Protein AF-A0A414D7P9-F1 (afdb_monomer_lite)

Radius of gyration: 16.29 Å; chains: 1; bounding box: 48×30×50 Å

Secondary structure (DSSP, 8-state):
-------SEEEEEEEETTEEEEEEEEBHHHHHHHHHTSS---EEEESS--HHHHHHHHHHTHHHH-TT--EEEEEEEEEETTEEEEEEEEEEESSS-----SS--TT----HHHHHHHSSSS-EEEEEEEEE--PPPSSHHHHHHHHHHHHHHHHHHHTPEE-

Structure (mmCIF, N/CA/C/O backbone):
data_AF-A0A414D7P9-F1
#
_entry.id   AF-A0A414D7P9-F1
#
loop_
_atom_site.group_PDB
_atom_site.id
_atom_site.type_symbol
_atom_site.label_atom_id
_atom_site.label_alt_id
_atom_site.label_comp_id
_atom_site.label_asym_id
_atom_site.label_entity_id
_atom_site.label_seq_id
_atom_site.pdbx_PDB_ins_code
_atom_site.Cartn_x
_atom_site.Cartn_y
_atom_site.Cartn_z
_atom_site.occupancy
_atom_site.B_iso_or_equiv
_atom_site.auth_seq_id
_atom_site.auth_comp_id
_atom_site.auth_asym_id
_atom_site.auth_atom_id
_atom_site.pdbx_PDB_model_num
ATOM 1 N N . MET A 1 1 ? 11.567 -11.544 29.385 1.00 32.56 1 MET A N 1
ATOM 2 C CA . MET A 1 1 ? 10.950 -10.250 29.015 1.00 32.56 1 MET A CA 1
ATOM 3 C C . MET A 1 1 ? 9.991 -10.492 27.859 1.00 32.56 1 MET A C 1
ATOM 5 O O . MET A 1 1 ? 10.438 -10.604 26.725 1.00 32.56 1 MET A O 1
ATOM 9 N N . ASN A 1 2 ? 8.696 -10.632 28.147 1.00 34.84 2 ASN A N 1
ATOM 10 C CA . ASN A 1 2 ? 7.665 -10.717 27.114 1.00 34.84 2 ASN A CA 1
ATOM 11 C C . ASN A 1 2 ? 7.438 -9.310 26.560 1.00 34.84 2 ASN A C 1
ATOM 13 O O . ASN A 1 2 ? 6.773 -8.493 27.191 1.00 34.84 2 ASN A O 1
ATOM 17 N N . LYS A 1 3 ? 8.022 -9.006 25.398 1.00 39.12 3 LYS A N 1
ATOM 18 C CA . LYS A 1 3 ? 7.497 -7.915 24.576 1.00 39.12 3 LYS A CA 1
ATOM 19 C C . LYS A 1 3 ? 6.102 -8.358 24.151 1.00 39.12 3 LYS A C 1
ATOM 21 O O . LYS A 1 3 ? 5.977 -9.427 23.563 1.00 39.12 3 LYS A O 1
ATOM 26 N N . ASN A 1 4 ? 5.077 -7.578 24.486 1.00 39.84 4 ASN A N 1
ATOM 27 C CA . ASN A 1 4 ? 3.749 -7.728 23.903 1.00 39.84 4 ASN A CA 1
ATOM 28 C C . ASN A 1 4 ? 3.898 -7.638 22.380 1.00 39.84 4 ASN A C 1
ATOM 30 O O . ASN A 1 4 ? 3.971 -6.545 21.824 1.00 39.84 4 ASN A O 1
ATOM 34 N N . VAL A 1 5 ? 4.008 -8.786 21.715 1.00 48.91 5 VAL A N 1
ATOM 35 C CA . VAL A 1 5 ? 3.879 -8.884 20.265 1.00 48.91 5 VAL A CA 1
ATOM 36 C C . VAL A 1 5 ? 2.396 -8.664 20.014 1.00 48.91 5 VAL A C 1
ATOM 38 O O . VAL A 1 5 ? 1.591 -9.574 20.188 1.00 48.91 5 VAL A O 1
ATOM 41 N N . GLY A 1 6 ? 1.998 -7.417 19.759 1.00 58.12 6 GLY A N 1
ATOM 42 C CA . GLY A 1 6 ? 0.606 -7.132 19.428 1.00 58.12 6 GLY A CA 1
ATOM 43 C C . GLY A 1 6 ? 0.184 -7.996 18.235 1.00 58.12 6 GLY A C 1
ATOM 44 O O . GLY A 1 6 ? 0.988 -8.207 17.337 1.00 58.12 6 GLY A O 1
ATOM 45 N N . ALA A 1 7 ? -1.077 -8.428 18.183 1.00 72.31 7 ALA A N 1
ATOM 46 C CA . ALA A 1 7 ? -1.583 -9.374 17.180 1.00 72.31 7 ALA A CA 1
ATOM 47 C C . ALA A 1 7 ? -1.153 -9.065 15.726 1.00 72.31 7 ALA A C 1
ATOM 49 O O . ALA A 1 7 ? -1.259 -7.930 15.269 1.00 72.31 7 ALA A O 1
ATOM 50 N N . ASP A 1 8 ? -0.700 -10.060 14.963 1.00 89.44 8 ASP A N 1
ATOM 51 C CA . ASP A 1 8 ? -0.230 -9.861 13.577 1.00 89.44 8 ASP A CA 1
ATOM 52 C C . ASP A 1 8 ? -1.302 -9.289 12.634 1.00 89.44 8 ASP A C 1
ATOM 54 O O . ASP A 1 8 ? -0.976 -8.720 11.591 1.00 89.44 8 ASP A O 1
ATOM 58 N N . LYS A 1 9 ? -2.571 -9.410 13.019 1.00 93.62 9 LYS A N 1
ATOM 59 C CA . LYS A 1 9 ? -3.748 -8.903 12.322 1.00 93.62 9 LYS A CA 1
ATOM 60 C C . LYS A 1 9 ? -4.843 -8.547 13.319 1.00 93.62 9 LYS A C 1
ATOM 62 O O . LYS A 1 9 ? -4.849 -9.080 14.429 1.00 93.62 9 LYS A O 1
ATOM 67 N N . ASP A 1 10 ? -5.757 -7.681 12.909 1.00 94.94 10 ASP A N 1
ATOM 68 C CA . ASP A 1 10 ? -6.916 -7.280 13.706 1.00 94.94 10 ASP A CA 1
ATOM 69 C C . ASP A 1 10 ? -8.131 -7.016 12.801 1.00 94.94 10 ASP A C 1
ATOM 71 O O . ASP A 1 10 ? -7.986 -6.907 11.578 1.00 94.94 10 ASP A O 1
ATOM 75 N N . LYS A 1 11 ? -9.331 -6.966 13.388 1.00 94.38 11 LYS A N 1
ATOM 76 C CA . LYS A 1 11 ? -10.592 -6.752 12.671 1.00 94.38 11 LYS A CA 1
ATOM 77 C C . LYS A 1 11 ? -11.108 -5.336 12.878 1.00 94.38 11 LYS A C 1
ATOM 79 O O . LYS A 1 11 ? -11.238 -4.866 14.002 1.00 94.38 11 LYS A O 1
ATOM 84 N N . PHE A 1 12 ? -11.492 -4.704 11.779 1.00 92.38 12 PHE A N 1
ATOM 85 C CA . PHE A 1 12 ? -11.997 -3.342 11.745 1.00 92.38 12 PHE A CA 1
ATOM 86 C C . PHE A 1 12 ? -13.272 -3.288 10.917 1.00 92.38 12 PHE A C 1
ATOM 88 O O . PHE A 1 12 ? -13.337 -3.848 9.825 1.00 92.38 12 PHE A O 1
ATOM 95 N N . THR A 1 13 ? -14.292 -2.609 11.425 1.00 91.75 13 THR A N 1
ATOM 96 C CA . THR A 1 13 ? -15.560 -2.462 10.709 1.00 91.75 13 THR A CA 1
ATOM 97 C C . THR A 1 13 ? -15.532 -1.194 9.871 1.00 91.75 13 THR A C 1
ATOM 99 O O . THR A 1 13 ? -15.305 -0.103 10.397 1.00 91.75 13 THR A O 1
ATOM 102 N N . ILE A 1 14 ? -15.801 -1.323 8.573 1.00 89.00 14 ILE A N 1
ATOM 103 C CA . ILE A 1 14 ? -16.118 -0.173 7.724 1.00 89.00 14 ILE A CA 1
ATOM 104 C C . ILE A 1 14 ? -17.637 -0.032 7.690 1.00 89.00 14 ILE A C 1
ATOM 106 O O . ILE A 1 14 ? -18.336 -0.975 7.321 1.00 89.00 14 ILE A O 1
ATOM 110 N N . SER A 1 15 ? -18.125 1.154 8.052 1.00 87.44 15 SER A N 1
ATOM 111 C CA . SER A 1 15 ? -19.526 1.543 7.893 1.00 87.44 15 SER A CA 1
ATOM 112 C C . SER A 1 15 ? -19.668 2.454 6.675 1.00 87.44 15 SER A C 1
ATOM 114 O O . SER A 1 15 ? -18.977 3.471 6.572 1.00 87.44 15 SER A O 1
ATOM 116 N N . CYS A 1 16 ? -20.529 2.082 5.729 1.00 84.94 16 CYS A N 1
ATOM 117 C CA . CYS A 1 16 ? -20.791 2.843 4.510 1.00 84.94 16 CYS A CA 1
ATOM 118 C C . CYS A 1 16 ? -22.267 2.705 4.116 1.00 84.94 16 CYS A C 1
ATOM 120 O O . CYS A 1 16 ? -22.753 1.594 3.923 1.00 84.94 16 CYS A O 1
ATOM 122 N N . TYR A 1 17 ? -22.990 3.828 4.015 1.00 85.19 17 TYR A N 1
ATOM 123 C CA . TYR A 1 17 ? -24.424 3.873 3.674 1.00 85.19 17 TYR A CA 1
ATOM 124 C C . TYR A 1 17 ? -25.306 2.894 4.483 1.00 85.19 17 TYR A C 1
ATOM 126 O O . TYR A 1 17 ? -26.208 2.263 3.941 1.00 85.19 17 TYR A O 1
ATOM 134 N N . GLY A 1 18 ? -25.044 2.761 5.790 1.00 86.06 18 GLY A N 1
ATOM 135 C CA . GLY A 1 18 ? -25.803 1.879 6.690 1.00 86.06 18 GLY A CA 1
ATOM 136 C C . GLY A 1 18 ? -25.424 0.395 6.613 1.00 86.06 18 GLY A C 1
ATOM 137 O O . GLY A 1 18 ? -26.013 -0.414 7.323 1.00 86.06 18 GLY A O 1
ATOM 138 N N . ILE A 1 19 ? -24.441 0.035 5.784 1.00 89.38 19 ILE A N 1
ATOM 139 C CA . ILE A 1 19 ? -23.864 -1.309 5.724 1.00 89.38 19 ILE A CA 1
ATOM 140 C C . ILE A 1 19 ? -22.580 -1.328 6.547 1.00 89.38 19 ILE A C 1
ATOM 142 O O . ILE A 1 19 ? -21.704 -0.483 6.359 1.00 89.38 19 ILE A O 1
ATOM 146 N N . GLU A 1 20 ? -22.454 -2.326 7.417 1.00 92.06 20 GLU A N 1
ATOM 147 C CA . GLU A 1 20 ? -21.280 -2.547 8.257 1.00 92.06 20 GLU A CA 1
ATOM 148 C C . GLU A 1 20 ? -20.646 -3.895 7.930 1.00 92.06 20 GLU A C 1
ATOM 150 O O . GLU A 1 20 ? -21.284 -4.940 8.058 1.00 92.06 20 GLU A O 1
ATOM 155 N N . LEU A 1 21 ? -19.383 -3.874 7.498 1.00 92.44 21 LEU A N 1
ATOM 156 C CA . LEU A 1 21 ? -18.647 -5.086 7.143 1.00 92.44 21 LEU A CA 1
ATOM 157 C C . LEU A 1 21 ? -17.310 -5.154 7.890 1.00 92.44 21 LEU A C 1
ATOM 159 O O . LEU A 1 21 ? -16.581 -4.156 7.916 1.00 92.44 21 LEU A O 1
ATOM 163 N N . PRO A 1 22 ? -16.963 -6.315 8.477 1.00 93.75 22 PRO A N 1
ATOM 164 C CA . PRO A 1 22 ? -15.675 -6.513 9.121 1.00 93.75 22 PRO A CA 1
ATOM 165 C C . PRO A 1 22 ? -14.585 -6.809 8.083 1.00 93.75 22 PRO A C 1
ATOM 167 O O . PRO A 1 22 ? -14.711 -7.728 7.275 1.00 93.75 22 PRO A O 1
ATOM 170 N N . PHE A 1 23 ? -13.476 -6.082 8.165 1.00 93.06 23 PHE A N 1
ATOM 171 C CA . PHE A 1 23 ? -12.253 -6.309 7.402 1.00 93.06 23 PHE A CA 1
ATOM 172 C C . PHE A 1 23 ? -11.136 -6.743 8.343 1.00 93.06 23 PHE A C 1
ATOM 174 O O . PHE A 1 23 ? -10.962 -6.177 9.419 1.00 93.06 23 PHE A O 1
ATOM 181 N N . GLU A 1 24 ? -10.375 -7.759 7.947 1.00 95.38 24 GLU A N 1
ATOM 182 C CA . GLU A 1 24 ? -9.173 -8.175 8.665 1.00 95.38 24 GLU A CA 1
ATOM 183 C C . GLU A 1 24 ? -7.951 -7.516 8.018 1.00 95.38 24 GLU A C 1
ATOM 185 O O . GLU A 1 24 ? -7.708 -7.723 6.828 1.00 95.38 24 GLU A O 1
ATOM 190 N N . TRP A 1 25 ? -7.188 -6.735 8.783 1.00 96.44 25 TRP A N 1
ATOM 191 C CA . TRP A 1 25 ? -5.983 -6.061 8.298 1.00 96.44 25 TRP A CA 1
ATOM 192 C C . TRP A 1 25 ? -4.753 -6.456 9.096 1.00 96.44 25 TRP A C 1
ATOM 194 O O . TRP A 1 25 ? -4.792 -6.629 10.315 1.00 96.44 25 TRP A O 1
ATOM 204 N N . TYR A 1 26 ? -3.636 -6.582 8.387 1.00 97.94 26 TYR A N 1
ATOM 205 C CA . TYR A 1 26 ? -2.370 -7.028 8.949 1.00 97.94 26 TYR A CA 1
ATOM 206 C C . TYR A 1 26 ? -1.534 -5.862 9.464 1.00 97.94 26 TYR A C 1
ATOM 208 O O . TYR A 1 26 ? -1.527 -4.766 8.895 1.00 97.94 26 TYR A O 1
ATOM 216 N N . SER A 1 27 ? -0.789 -6.113 10.536 1.00 97.56 27 SER A N 1
ATOM 217 C CA . SER A 1 27 ? 0.148 -5.147 11.094 1.00 97.56 27 SER A CA 1
ATOM 218 C C . SER A 1 27 ? 1.287 -4.860 10.112 1.00 97.56 27 SER A C 1
ATOM 220 O O . SER A 1 27 ? 1.698 -5.714 9.321 1.00 97.56 27 SER A O 1
ATOM 222 N N . MET A 1 28 ? 1.852 -3.654 10.187 1.00 97.56 28 MET A N 1
ATOM 223 C CA . MET A 1 28 ? 3.032 -3.291 9.397 1.00 97.56 28 MET A CA 1
ATOM 224 C C . MET A 1 28 ? 4.212 -4.235 9.657 1.00 97.56 28 MET A C 1
ATOM 226 O O . MET A 1 28 ? 4.947 -4.562 8.728 1.00 97.56 28 MET A O 1
ATOM 230 N N . GLU A 1 29 ? 4.392 -4.682 10.901 1.00 95.88 29 GLU A N 1
ATOM 231 C CA . GLU A 1 29 ? 5.460 -5.613 11.280 1.00 95.88 29 GLU A CA 1
ATOM 232 C C . GLU A 1 29 ? 5.307 -6.956 10.564 1.00 95.88 29 GLU A C 1
ATOM 234 O O . GLU A 1 29 ? 6.272 -7.450 9.974 1.00 95.88 29 GLU A O 1
ATOM 239 N N . TYR A 1 30 ? 4.088 -7.502 10.546 1.00 96.56 30 TYR A N 1
ATOM 240 C CA . TYR A 1 30 ? 3.779 -8.736 9.833 1.00 96.56 30 TYR A CA 1
ATOM 241 C C . TYR A 1 30 ? 3.983 -8.580 8.322 1.00 96.56 30 TYR A C 1
ATOM 243 O O . TYR A 1 30 ? 4.682 -9.386 7.708 1.00 96.56 30 TYR A O 1
ATOM 251 N N . ILE A 1 31 ? 3.445 -7.509 7.726 1.00 97.44 31 ILE A N 1
ATOM 252 C CA . ILE A 1 31 ? 3.598 -7.225 6.291 1.00 97.44 31 ILE A CA 1
ATOM 253 C C . ILE A 1 31 ? 5.083 -7.126 5.921 1.00 97.44 31 ILE A C 1
ATOM 255 O O . ILE A 1 31 ? 5.531 -7.769 4.974 1.00 97.44 31 ILE A O 1
ATOM 259 N N . LEU A 1 32 ? 5.882 -6.373 6.683 1.00 96.06 32 LEU A N 1
ATOM 260 C CA . LEU A 1 32 ? 7.320 -6.240 6.436 1.00 96.06 32 LEU A CA 1
ATOM 261 C C . LEU A 1 32 ? 8.061 -7.574 6.564 1.00 96.06 32 LEU A C 1
ATOM 263 O O . LEU A 1 32 ? 8.968 -7.835 5.773 1.00 96.06 32 LEU A O 1
ATOM 267 N N . LYS A 1 33 ? 7.694 -8.413 7.539 1.00 94.62 33 LYS A N 1
ATOM 268 C CA . LYS A 1 33 ? 8.264 -9.756 7.705 1.00 94.62 33 LYS A CA 1
ATOM 269 C C . LYS A 1 33 ? 7.979 -10.633 6.483 1.00 94.62 33 LYS A C 1
ATOM 271 O O . LYS A 1 33 ? 8.911 -11.214 5.935 1.00 94.62 33 LYS A O 1
ATOM 276 N N . GLU A 1 34 ? 6.729 -10.684 6.027 1.00 95.31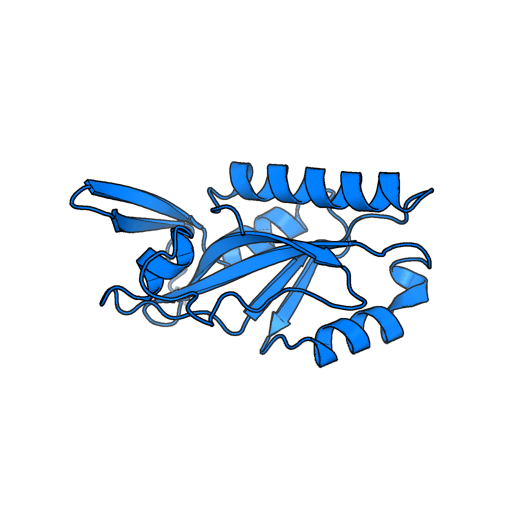 34 GLU A N 1
ATOM 277 C CA . GLU A 1 34 ? 6.331 -11.455 4.842 1.00 95.31 34 GLU A CA 1
ATOM 278 C C . GLU A 1 34 ? 7.022 -10.945 3.570 1.00 95.31 34 GLU A C 1
ATOM 280 O O . GLU A 1 34 ? 7.528 -11.736 2.777 1.00 95.31 34 GLU A O 1
ATOM 285 N N . LEU A 1 35 ? 7.102 -9.623 3.390 1.00 94.44 35 LEU A N 1
ATOM 286 C CA . LEU A 1 35 ? 7.757 -9.019 2.228 1.00 94.44 35 LEU A CA 1
ATOM 287 C C . LEU A 1 35 ? 9.262 -9.307 2.190 1.00 94.44 35 LEU A C 1
ATOM 289 O O . LEU A 1 35 ? 9.786 -9.629 1.126 1.00 94.44 35 LEU A O 1
ATOM 293 N N . ARG A 1 36 ? 9.958 -9.254 3.333 1.00 88.88 36 ARG A N 1
ATOM 294 C CA . ARG A 1 36 ? 11.394 -9.589 3.427 1.00 88.88 36 ARG A CA 1
ATOM 295 C C . ARG A 1 36 ? 11.695 -11.055 3.123 1.00 88.88 36 ARG 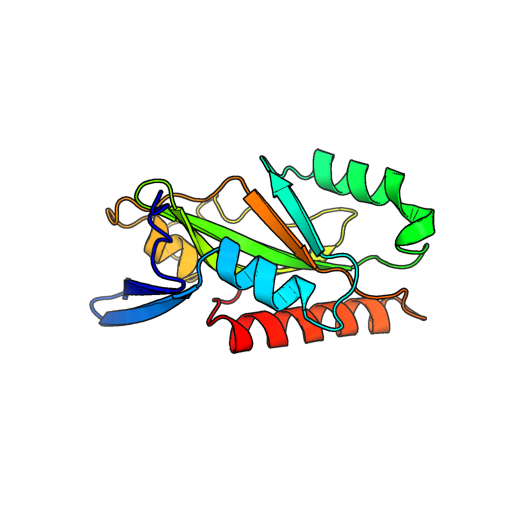A C 1
ATOM 297 O O . ARG A 1 36 ? 12.782 -11.355 2.646 1.00 88.88 36 ARG A O 1
ATOM 304 N N . ASN A 1 37 ? 10.742 -11.945 3.385 1.00 87.62 37 ASN A N 1
ATOM 305 C CA . ASN A 1 37 ? 10.855 -13.370 3.074 1.00 87.62 37 ASN A CA 1
ATOM 306 C C . ASN A 1 37 ? 10.399 -13.707 1.643 1.00 87.62 37 ASN A C 1
ATOM 308 O O . ASN A 1 37 ? 10.426 -14.870 1.241 1.00 87.62 37 ASN A O 1
ATOM 312 N N . SER A 1 38 ? 9.947 -12.713 0.877 1.00 85.44 38 SER A N 1
ATOM 313 C CA . SER A 1 38 ? 9.469 -12.896 -0.490 1.00 85.44 38 SER A CA 1
ATOM 314 C C . SER A 1 38 ? 10.584 -12.691 -1.521 1.00 85.44 38 SER A C 1
ATOM 316 O O . SER A 1 38 ? 11.663 -12.188 -1.218 1.00 85.44 38 SER A O 1
ATOM 318 N N . LYS A 1 39 ? 10.305 -13.043 -2.782 1.00 83.75 39 LYS A N 1
ATOM 319 C CA . LYS A 1 39 ? 11.192 -12.741 -3.920 1.00 83.75 39 LYS A CA 1
ATOM 320 C C . LYS A 1 39 ? 11.101 -11.279 -4.388 1.00 83.75 39 LYS A C 1
ATOM 322 O O . LYS A 1 39 ? 11.780 -10.914 -5.344 1.00 83.75 39 LYS A O 1
ATOM 327 N N . LEU A 1 40 ? 10.250 -10.459 -3.764 1.00 83.56 40 LEU A N 1
ATOM 328 C CA . LEU A 1 40 ? 10.109 -9.046 -4.108 1.00 83.56 40 LEU A CA 1
ATOM 329 C C . LEU A 1 40 ? 11.379 -8.307 -3.684 1.00 83.56 40 LEU A C 1
ATOM 331 O O . LEU A 1 40 ? 11.813 -8.396 -2.535 1.00 83.56 40 LEU A O 1
ATOM 335 N N . LYS A 1 41 ? 11.995 -7.590 -4.623 1.00 71.69 41 LYS A N 1
ATOM 336 C CA . LYS A 1 41 ? 13.238 -6.865 -4.361 1.00 71.69 41 LYS A CA 1
ATOM 337 C C . LYS A 1 41 ? 12.966 -5.495 -3.742 1.00 71.69 41 LYS A C 1
ATOM 339 O O . LYS A 1 41 ? 11.933 -4.880 -3.971 1.00 71.69 41 LYS A O 1
ATOM 344 N N . ASN A 1 42 ? 13.941 -5.001 -2.979 1.00 84.06 42 ASN A N 1
ATOM 345 C CA . ASN A 1 42 ? 14.031 -3.606 -2.535 1.00 84.06 42 ASN A CA 1
ATOM 346 C C . ASN A 1 42 ? 12.747 -3.068 -1.873 1.00 84.06 42 ASN A C 1
ATOM 348 O O . ASN A 1 42 ? 12.124 -2.116 -2.351 1.00 84.06 42 ASN A O 1
ATOM 352 N N . VAL A 1 43 ? 12.380 -3.680 -0.744 1.00 92.56 43 VAL A N 1
ATOM 353 C CA . VAL A 1 43 ? 11.299 -3.218 0.138 1.00 92.56 43 VAL A CA 1
ATOM 354 C C . VAL A 1 43 ? 11.826 -2.105 1.041 1.00 92.56 43 VAL A C 1
ATOM 356 O O . VAL A 1 43 ? 12.747 -2.319 1.831 1.00 92.56 43 VAL A O 1
ATOM 359 N N . VAL A 1 44 ? 11.225 -0.921 0.957 1.00 93.00 44 VAL A N 1
ATOM 360 C CA . VAL A 1 44 ? 11.679 0.278 1.669 1.00 93.00 44 VAL A CA 1
ATOM 361 C C . VAL A 1 44 ? 10.579 0.795 2.575 1.00 93.00 44 VAL A C 1
ATOM 363 O O . VAL A 1 44 ? 9.530 1.232 2.113 1.00 93.00 44 VAL A O 1
ATOM 366 N N . LYS A 1 45 ? 10.838 0.807 3.883 1.00 95.94 45 LYS A N 1
ATOM 367 C CA . LYS A 1 45 ? 10.006 1.541 4.839 1.00 95.94 45 LYS A CA 1
ATOM 368 C C . LYS A 1 45 ? 10.418 3.012 4.807 1.00 95.94 45 LYS A C 1
ATOM 370 O O . LYS A 1 45 ? 11.581 3.326 5.046 1.00 95.94 45 LYS A O 1
ATOM 375 N N . MET A 1 46 ? 9.471 3.906 4.544 1.00 94.50 46 MET A N 1
ATOM 376 C CA . MET A 1 46 ? 9.708 5.346 4.512 1.00 94.50 46 MET A CA 1
ATOM 377 C C . MET A 1 46 ? 8.807 6.053 5.517 1.00 94.50 46 MET A C 1
ATOM 379 O O . MET A 1 46 ? 7.594 6.122 5.339 1.00 94.50 46 MET A O 1
ATOM 383 N N . GLU A 1 47 ? 9.418 6.602 6.562 1.00 94.50 47 GLU A N 1
ATOM 384 C CA . GLU A 1 47 ? 8.732 7.388 7.587 1.00 94.50 47 GLU A CA 1
ATOM 385 C C . GLU A 1 47 ? 8.609 8.854 7.166 1.00 94.50 47 GLU A C 1
ATOM 387 O O . GLU A 1 47 ? 9.525 9.430 6.554 1.00 94.50 47 GLU A O 1
ATOM 392 N N . LYS A 1 48 ? 7.480 9.475 7.524 1.00 91.31 48 LYS A N 1
ATOM 393 C CA . LYS A 1 48 ? 7.130 10.846 7.129 1.00 91.31 48 LYS A CA 1
ATOM 394 C C . LYS A 1 48 ? 7.301 11.033 5.630 1.00 91.31 48 LYS A C 1
ATOM 396 O O . LYS A 1 48 ? 8.098 11.871 5.196 1.00 91.31 48 LYS A O 1
ATOM 401 N N . ALA A 1 49 ? 6.679 10.147 4.858 1.00 89.06 49 ALA A N 1
ATOM 402 C CA . ALA A 1 49 ? 6.872 10.063 3.421 1.00 89.06 49 ALA A CA 1
ATOM 403 C C . ALA A 1 49 ? 6.313 11.312 2.730 1.00 89.06 49 ALA A C 1
ATOM 405 O O . ALA A 1 49 ? 5.152 11.671 2.897 1.00 89.06 49 ALA A O 1
ATOM 406 N N . THR A 1 50 ? 7.146 11.970 1.925 1.00 89.31 50 THR A N 1
ATOM 407 C CA . THR A 1 50 ? 6.756 13.138 1.126 1.00 89.31 50 THR A CA 1
ATOM 408 C C . THR A 1 50 ? 7.159 12.929 -0.325 1.00 89.31 50 THR A C 1
ATOM 410 O O . THR A 1 50 ? 8.107 12.191 -0.613 1.00 89.31 50 THR A O 1
ATOM 413 N N . LYS A 1 51 ? 6.502 13.636 -1.257 1.00 88.69 51 LYS A N 1
ATOM 414 C CA . LYS A 1 51 ? 6.887 13.606 -2.679 1.00 88.69 51 LYS A CA 1
ATOM 415 C C . LYS A 1 51 ? 8.376 13.929 -2.868 1.00 88.69 51 LYS A C 1
ATOM 417 O O . LYS A 1 51 ? 9.048 13.293 -3.672 1.00 88.69 51 LYS A O 1
ATOM 422 N N . ALA A 1 52 ? 8.903 14.882 -2.095 1.00 89.31 52 ALA A N 1
ATOM 423 C CA . ALA A 1 52 ? 10.312 15.266 -2.135 1.00 89.31 52 ALA A CA 1
ATOM 424 C C . ALA A 1 52 ? 11.245 14.145 -1.646 1.00 89.31 52 ALA A C 1
ATOM 426 O O . ALA A 1 52 ? 12.243 13.859 -2.305 1.00 89.31 52 ALA A O 1
ATOM 427 N N . LYS A 1 53 ? 10.909 13.475 -0.534 1.00 91.50 53 LYS A N 1
ATOM 428 C CA . LYS A 1 53 ? 11.695 12.344 -0.013 1.00 91.50 53 LYS A CA 1
ATOM 429 C C . LYS A 1 53 ? 11.760 11.180 -0.993 1.00 91.50 53 LYS A C 1
ATOM 431 O O . LYS A 1 53 ? 12.822 10.596 -1.162 1.00 91.50 53 LYS A O 1
ATOM 436 N N . ILE A 1 54 ? 10.655 10.882 -1.667 1.00 90.75 54 ILE A N 1
ATOM 437 C CA . ILE A 1 54 ? 10.600 9.807 -2.662 1.00 90.75 54 ILE A CA 1
ATOM 438 C C . ILE A 1 54 ? 11.460 10.157 -3.868 1.00 90.75 54 ILE A C 1
ATOM 440 O O . ILE A 1 54 ? 12.337 9.384 -4.233 1.00 90.75 54 ILE A O 1
ATOM 444 N N . LYS A 1 55 ? 11.293 11.359 -4.431 1.00 89.44 55 LYS A N 1
ATOM 445 C CA . LYS A 1 55 ? 12.140 11.832 -5.537 1.00 89.44 55 LYS A CA 1
ATOM 446 C C . LYS A 1 55 ? 13.625 11.768 -5.185 1.00 89.44 55 LYS A C 1
ATOM 448 O O . LYS A 1 55 ? 14.427 11.317 -5.998 1.00 89.44 55 LYS A O 1
ATOM 453 N N . LYS A 1 56 ? 13.983 12.198 -3.970 1.00 90.75 56 LYS A N 1
ATOM 454 C CA . LYS A 1 56 ? 15.354 12.129 -3.456 1.00 90.75 56 LYS A CA 1
ATOM 455 C C . LYS A 1 56 ? 15.848 10.681 -3.384 1.00 90.75 56 LYS A C 1
ATOM 457 O O . LYS A 1 56 ? 16.900 10.394 -3.941 1.00 90.75 56 LYS A O 1
ATOM 462 N N . TYR A 1 57 ? 15.061 9.779 -2.795 1.00 90.88 57 TYR A N 1
ATOM 463 C CA . TYR A 1 57 ? 15.389 8.356 -2.701 1.00 90.88 57 TYR A CA 1
ATOM 464 C C . TYR A 1 57 ? 15.693 7.738 -4.075 1.00 90.88 57 TYR A C 1
ATOM 466 O O . TYR A 1 57 ? 16.748 7.131 -4.243 1.00 90.88 57 TYR A O 1
ATOM 474 N N . TYR A 1 58 ? 14.833 7.945 -5.079 1.00 89.06 58 TYR A N 1
ATOM 475 C CA . TYR A 1 58 ? 15.064 7.397 -6.423 1.00 89.06 58 TYR A CA 1
ATOM 476 C C . TYR A 1 58 ? 16.269 8.033 -7.125 1.00 89.06 58 TYR A C 1
ATOM 478 O O . TYR A 1 58 ? 17.008 7.336 -7.814 1.00 89.06 58 TYR A O 1
ATOM 486 N N . LYS A 1 59 ? 16.520 9.334 -6.917 1.00 88.00 59 LYS A N 1
ATOM 487 C CA . LYS A 1 59 ? 17.713 10.003 -7.458 1.00 88.00 59 LYS A CA 1
ATOM 488 C C . LYS A 1 59 ? 19.006 9.422 -6.875 1.00 88.00 59 LYS A C 1
ATOM 490 O O . LYS A 1 59 ? 19.963 9.230 -7.613 1.00 88.00 59 LYS A O 1
ATOM 495 N N . GLU A 1 60 ? 19.024 9.142 -5.574 1.00 90.12 60 GLU A N 1
ATOM 496 C CA . GLU A 1 60 ? 20.195 8.612 -4.858 1.00 90.12 60 GLU A CA 1
ATOM 497 C C . GLU A 1 60 ? 20.423 7.112 -5.097 1.00 90.12 60 GLU A C 1
ATOM 499 O O . GLU A 1 60 ? 21.538 6.635 -4.936 1.00 90.12 60 GLU A O 1
ATOM 504 N N . ASN A 1 61 ? 19.390 6.369 -5.507 1.00 87.00 61 ASN A N 1
ATOM 505 C CA . ASN A 1 61 ? 19.450 4.915 -5.698 1.00 87.00 61 ASN A CA 1
ATOM 506 C C . ASN A 1 61 ? 19.311 4.493 -7.169 1.00 87.00 61 ASN A C 1
ATOM 508 O O . ASN A 1 61 ? 19.019 3.329 -7.446 1.00 87.00 61 ASN A O 1
ATOM 512 N N . LYS A 1 62 ? 19.519 5.419 -8.115 1.00 81.50 62 LYS A N 1
ATOM 513 C CA . LYS A 1 62 ? 19.324 5.184 -9.554 1.00 81.50 62 LYS A CA 1
ATOM 514 C C . LYS A 1 62 ? 20.120 3.979 -10.072 1.00 81.50 62 LYS A C 1
ATOM 516 O O . LYS A 1 62 ? 19.584 3.198 -10.845 1.00 81.50 62 LYS A O 1
ATOM 521 N N . GLU A 1 63 ? 21.358 3.794 -9.619 1.00 77.88 63 GLU A N 1
ATOM 522 C CA . GLU A 1 63 ? 22.210 2.670 -10.043 1.00 77.88 63 GLU A CA 1
ATOM 523 C C . GLU A 1 63 ? 21.683 1.314 -9.546 1.00 77.88 63 GLU A C 1
ATOM 525 O O . GLU A 1 63 ? 21.690 0.337 -10.288 1.00 77.88 63 GLU A O 1
ATOM 530 N N . ASN A 1 64 ? 21.154 1.266 -8.319 1.00 77.50 64 ASN A N 1
ATOM 531 C CA . ASN A 1 64 ? 20.656 0.036 -7.693 1.00 77.50 64 ASN A CA 1
ATOM 532 C C . ASN A 1 64 ? 19.246 -0.358 -8.162 1.00 77.50 64 ASN A C 1
ATOM 534 O O . ASN A 1 64 ? 18.883 -1.533 -8.131 1.00 77.50 64 ASN A O 1
ATOM 538 N N . LEU A 1 65 ? 18.427 0.628 -8.534 1.00 76.75 65 LEU A N 1
ATOM 539 C CA . LEU A 1 65 ? 17.060 0.429 -9.028 1.00 76.75 65 LEU A CA 1
ATOM 540 C C . LEU A 1 65 ? 17.024 0.303 -10.562 1.00 76.75 65 LEU A C 1
ATOM 542 O O . LEU A 1 65 ? 16.096 -0.277 -11.119 1.00 76.75 65 LEU A O 1
ATOM 546 N N . GLY A 1 66 ? 18.055 0.805 -11.237 1.00 69.12 66 GLY A N 1
ATOM 547 C CA . GLY A 1 66 ? 18.175 0.863 -12.686 1.00 69.12 66 GLY A CA 1
ATOM 548 C C . GLY A 1 66 ? 17.457 2.057 -13.308 1.00 69.12 66 GLY A C 1
ATOM 549 O O . GLY A 1 66 ? 16.544 2.657 -12.739 1.00 69.12 66 GLY A O 1
ATOM 550 N N . GLU A 1 67 ? 17.895 2.422 -14.513 1.00 62.38 67 GLU A N 1
ATOM 551 C CA . GLU A 1 67 ? 17.534 3.699 -15.142 1.00 62.38 67 GLU A CA 1
ATOM 552 C C . GLU A 1 67 ? 16.070 3.798 -15.601 1.00 62.38 67 GLU A C 1
ATOM 554 O O . GLU A 1 67 ? 15.576 4.905 -15.811 1.00 62.38 67 GLU A O 1
ATOM 559 N N . ASN A 1 68 ? 15.373 2.663 -15.728 1.00 62.16 68 ASN A N 1
ATOM 560 C CA . ASN A 1 68 ? 14.028 2.579 -16.304 1.00 62.16 68 ASN A CA 1
ATOM 561 C C . ASN A 1 68 ? 12.895 2.393 -15.286 1.00 62.16 68 ASN A C 1
ATOM 563 O O . ASN A 1 68 ? 11.743 2.365 -15.711 1.00 62.16 68 ASN A O 1
ATOM 567 N N . ASN A 1 69 ? 13.190 2.291 -13.985 1.00 65.56 69 ASN A N 1
ATOM 568 C CA . ASN A 1 69 ? 12.171 2.072 -12.953 1.00 65.56 69 ASN A CA 1
ATOM 569 C C . ASN A 1 69 ? 11.341 3.335 -12.713 1.00 65.56 69 ASN A C 1
ATOM 571 O O . ASN A 1 69 ? 11.665 4.127 -11.830 1.00 65.56 69 ASN A O 1
ATOM 575 N N . ARG A 1 70 ? 10.288 3.529 -13.512 1.00 82.38 70 ARG A N 1
ATOM 576 C CA . ARG A 1 70 ? 9.370 4.680 -13.503 1.00 82.38 70 ARG A CA 1
ATOM 577 C C . ARG A 1 70 ? 8.267 4.518 -12.486 1.00 82.38 70 ARG A C 1
ATOM 579 O O . ARG A 1 70 ? 7.885 5.513 -11.866 1.00 82.38 70 ARG A O 1
ATOM 586 N N . PHE A 1 71 ? 7.791 3.295 -12.313 1.00 91.81 71 PHE A N 1
ATOM 587 C CA . PHE A 1 71 ? 6.689 2.941 -11.445 1.00 91.81 71 PHE A CA 1
ATOM 588 C C . PHE A 1 71 ? 7.166 2.162 -10.222 1.00 91.81 71 PHE A C 1
ATOM 590 O O . PHE A 1 71 ? 8.221 1.535 -10.212 1.00 91.81 71 PHE A O 1
ATOM 597 N N . PHE A 1 72 ? 6.384 2.247 -9.154 1.00 93.00 72 PHE A N 1
ATOM 598 C CA . PHE A 1 72 ? 6.562 1.440 -7.959 1.00 93.00 72 PHE A CA 1
ATOM 599 C C . PHE A 1 72 ? 5.223 1.223 -7.270 1.00 93.00 72 PHE A C 1
ATOM 601 O O . PHE A 1 72 ? 4.282 2.012 -7.424 1.00 93.00 72 PHE A O 1
ATOM 608 N N . THR A 1 73 ? 5.162 0.169 -6.468 1.00 95.12 73 THR A N 1
ATOM 609 C CA . THR A 1 73 ? 4.008 -0.135 -5.628 1.00 95.12 73 THR A CA 1
ATOM 610 C C . THR A 1 73 ? 4.272 0.358 -4.214 1.00 95.12 73 THR A C 1
ATOM 612 O O . THR A 1 73 ? 5.405 0.323 -3.731 1.00 95.12 73 THR A O 1
ATOM 615 N N . TYR A 1 74 ? 3.240 0.808 -3.514 1.00 95.44 74 TYR A N 1
ATOM 616 C CA . TYR A 1 74 ? 3.332 1.165 -2.106 1.00 95.44 74 TYR A CA 1
ATOM 617 C C . TYR A 1 74 ? 2.173 0.581 -1.306 1.00 95.44 74 TYR A C 1
ATOM 619 O O . TYR A 1 74 ? 1.098 0.319 -1.838 1.00 95.44 74 TYR A O 1
ATOM 627 N N . ILE A 1 75 ? 2.398 0.426 -0.005 1.00 96.62 75 ILE A N 1
ATOM 628 C CA . ILE A 1 75 ? 1.376 0.154 1.000 1.00 96.62 75 ILE A CA 1
ATOM 629 C C . ILE A 1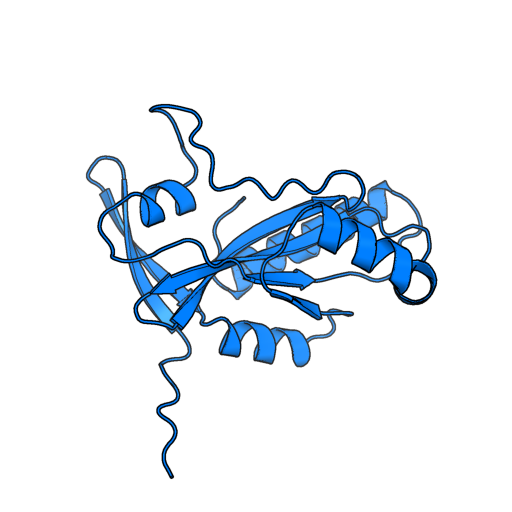 75 ? 1.273 1.380 1.906 1.00 96.62 75 ILE A C 1
ATOM 631 O O . ILE A 1 75 ? 2.286 1.892 2.400 1.00 96.62 75 ILE A O 1
ATOM 635 N N . LYS A 1 76 ? 0.044 1.842 2.121 1.00 94.88 76 LYS A N 1
ATOM 636 C CA . LYS A 1 76 ? -0.323 2.855 3.110 1.00 94.88 76 LYS A CA 1
ATOM 637 C C . LYS A 1 76 ? -0.897 2.182 4.347 1.00 94.88 76 LYS A C 1
ATOM 639 O O . LYS A 1 76 ? -1.505 1.111 4.278 1.00 94.88 76 LYS A O 1
ATOM 644 N N . PHE A 1 77 ? -0.708 2.855 5.471 1.00 95.44 77 PHE A N 1
ATOM 645 C CA . PHE A 1 77 ? -1.072 2.348 6.779 1.00 95.44 77 PHE A CA 1
ATOM 646 C C . PHE A 1 77 ? -1.935 3.361 7.517 1.00 95.44 77 PHE A C 1
ATOM 648 O O . PHE A 1 77 ? -1.847 4.563 7.262 1.00 95.44 77 PHE A O 1
ATOM 655 N N . PHE A 1 78 ? -2.714 2.873 8.468 1.00 94.19 78 PHE A N 1
ATOM 656 C CA . PHE A 1 78 ? -3.333 3.690 9.502 1.00 94.19 78 PHE A CA 1
ATOM 657 C C . PHE A 1 78 ? -2.792 3.290 10.866 1.00 94.19 78 PHE A C 1
ATOM 659 O O . PHE A 1 78 ? -2.364 2.148 11.049 1.00 94.19 78 PHE A O 1
ATOM 666 N N . ASN A 1 79 ? -2.797 4.230 11.803 1.00 93.75 79 ASN A N 1
ATOM 667 C CA . ASN A 1 79 ? -2.456 3.999 13.192 1.00 93.75 79 ASN A CA 1
ATOM 668 C C . ASN A 1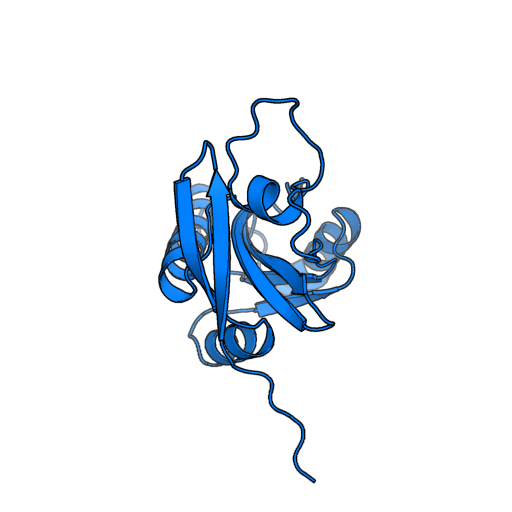 79 ? -3.722 3.888 14.034 1.00 93.75 79 ASN A C 1
ATOM 670 O O . ASN A 1 79 ? -4.639 4.686 13.874 1.00 93.75 79 ASN A O 1
ATOM 674 N N . VAL A 1 80 ? -3.745 2.927 14.948 1.00 92.12 80 VAL A N 1
ATOM 675 C CA . VAL A 1 80 ? -4.721 2.851 16.033 1.00 92.12 80 VAL A CA 1
ATOM 676 C C . VAL A 1 80 ? -3.984 2.410 17.292 1.00 92.12 80 VAL A C 1
ATOM 678 O O . VAL A 1 80 ? -3.230 1.433 17.270 1.00 92.12 80 VAL A O 1
ATOM 681 N N . ASN A 1 81 ? -4.153 3.149 18.390 1.00 89.00 81 ASN A N 1
ATOM 682 C CA . ASN A 1 81 ? -3.516 2.860 19.682 1.00 89.00 81 ASN A CA 1
ATOM 683 C C . ASN A 1 81 ? -1.990 2.632 19.589 1.00 89.00 81 ASN A C 1
ATOM 685 O O . ASN A 1 81 ? -1.442 1.728 20.221 1.00 89.00 81 ASN A O 1
ATOM 689 N N . GLY A 1 82 ? -1.296 3.425 18.766 1.00 90.12 82 GLY A N 1
ATOM 690 C CA . GLY A 1 82 ? 0.157 3.344 18.596 1.00 90.12 82 GLY A CA 1
ATOM 691 C C . GLY A 1 82 ? 0.627 2.239 17.647 1.00 90.12 82 GLY A C 1
ATOM 692 O O . GLY A 1 82 ? 1.834 2.062 17.476 1.00 90.12 82 GLY A O 1
ATOM 693 N N . LYS A 1 83 ? -0.285 1.521 16.984 1.00 93.31 83 LYS A N 1
ATOM 694 C CA . LYS A 1 83 ? 0.048 0.417 16.082 1.00 93.31 83 LYS A CA 1
ATOM 695 C C . LYS A 1 83 ? -0.429 0.657 14.655 1.00 93.31 83 LYS A C 1
ATOM 697 O O . LYS A 1 83 ? -1.570 1.042 14.431 1.00 93.31 83 LYS A O 1
ATOM 702 N N . ASN A 1 84 ? 0.452 0.379 13.690 1.00 96.31 84 ASN A N 1
ATOM 703 C CA . ASN A 1 84 ? 0.165 0.560 12.269 1.00 96.31 84 ASN A CA 1
ATOM 704 C C . ASN A 1 84 ? -0.358 -0.723 11.607 1.00 96.31 84 ASN A C 1
ATOM 706 O O . ASN A 1 84 ? 0.282 -1.774 11.713 1.00 96.31 84 ASN A O 1
ATOM 710 N N . TYR A 1 85 ? -1.440 -0.598 10.840 1.00 97.19 85 TYR A N 1
ATOM 711 C CA . TYR A 1 85 ? -2.042 -1.660 10.028 1.00 97.19 85 TYR A CA 1
ATOM 712 C C . TYR A 1 85 ? -2.132 -1.233 8.563 1.00 97.19 85 TYR A C 1
ATOM 714 O O . TYR A 1 85 ? -2.351 -0.057 8.272 1.00 97.19 85 TYR A O 1
ATOM 722 N N . GLY A 1 86 ? -1.893 -2.164 7.638 1.00 97.00 86 GLY A N 1
ATOM 723 C CA . GLY A 1 86 ? -1.987 -1.894 6.202 1.00 97.00 86 GLY A CA 1
ATOM 724 C C . GLY A 1 86 ? -3.444 -1.733 5.779 1.00 97.00 86 GLY A C 1
ATOM 725 O O . GLY A 1 86 ? -4.280 -2.518 6.208 1.00 97.00 86 GLY A O 1
ATOM 726 N N . ILE A 1 87 ? -3.741 -0.739 4.940 1.00 95.38 87 ILE A N 1
ATOM 727 C CA . ILE A 1 87 ? -5.116 -0.478 4.476 1.00 95.38 87 ILE A CA 1
ATOM 728 C C . ILE A 1 87 ? -5.246 -0.338 2.970 1.00 95.38 87 ILE A C 1
ATOM 730 O O . ILE A 1 87 ? -6.250 -0.765 2.418 1.00 95.38 87 ILE A O 1
ATOM 734 N N . VAL A 1 88 ? -4.250 0.237 2.297 1.00 94.88 88 VAL A N 1
ATOM 735 C CA . VAL A 1 88 ? -4.293 0.478 0.851 1.00 94.88 88 VAL A CA 1
ATOM 736 C C . VAL A 1 88 ? -2.991 0.012 0.235 1.00 94.88 88 VAL A C 1
ATOM 738 O O . VAL A 1 88 ? -1.921 0.331 0.758 1.00 94.88 88 VAL A O 1
ATOM 741 N N . ALA A 1 89 ? -3.083 -0.692 -0.888 1.00 95.69 89 ALA A N 1
ATOM 742 C CA . ALA A 1 89 ? -1.973 -0.844 -1.816 1.00 95.69 89 ALA A CA 1
ATOM 743 C C . ALA A 1 89 ? -2.302 -0.109 -3.112 1.00 95.69 89 ALA A C 1
ATOM 745 O O . ALA A 1 89 ? -3.425 -0.191 -3.603 1.00 95.69 89 ALA A O 1
ATOM 746 N N . GLY A 1 90 ? -1.311 0.609 -3.632 1.00 93.81 90 GLY A N 1
ATOM 747 C CA . GLY A 1 90 ? -1.442 1.373 -4.863 1.00 93.81 90 GLY A CA 1
ATOM 748 C C . GLY A 1 90 ? -0.152 1.387 -5.667 1.00 93.81 90 GLY A C 1
ATOM 749 O O . GLY A 1 90 ? 0.929 1.082 -5.148 1.00 93.81 90 GLY A O 1
ATOM 750 N N . LYS A 1 91 ? -0.256 1.786 -6.931 1.00 93.25 91 LYS A N 1
ATOM 751 C CA . LYS A 1 91 ? 0.881 2.012 -7.828 1.00 93.25 91 LYS A CA 1
ATOM 752 C C . LYS A 1 91 ? 0.975 3.473 -8.244 1.00 93.25 91 LYS A C 1
ATOM 754 O O . LYS A 1 91 ? 0.002 4.077 -8.679 1.00 93.25 91 LYS A O 1
ATOM 759 N N . THR A 1 92 ? 2.189 4.014 -8.250 1.00 92.31 92 THR A N 1
ATOM 760 C CA . THR A 1 92 ? 2.461 5.363 -8.768 1.00 92.31 92 THR A CA 1
ATOM 761 C C . THR A 1 92 ? 3.805 5.428 -9.492 1.00 92.31 92 THR A C 1
ATOM 763 O O . THR A 1 92 ? 4.545 4.449 -9.524 1.00 92.31 92 THR A O 1
ATOM 766 N N . ASN A 1 93 ? 4.124 6.578 -10.090 1.00 89.06 93 ASN A N 1
ATOM 767 C CA . ASN A 1 93 ? 5.453 6.889 -10.611 1.00 89.06 93 ASN A CA 1
ATOM 768 C C . ASN A 1 93 ? 6.294 7.731 -9.630 1.00 89.06 93 ASN A C 1
ATOM 770 O O . ASN A 1 93 ? 5.748 8.427 -8.773 1.00 89.06 93 ASN A O 1
ATOM 774 N N . TYR A 1 94 ? 7.624 7.700 -9.754 1.00 84.38 94 TYR A N 1
ATOM 775 C CA . TYR A 1 94 ? 8.523 8.471 -8.876 1.00 84.38 94 TYR A CA 1
ATOM 776 C C . TYR A 1 94 ? 8.682 9.946 -9.273 1.00 84.38 94 TYR A C 1
ATOM 778 O O . TYR A 1 94 ? 9.107 10.766 -8.453 1.00 84.38 94 TYR A O 1
ATOM 786 N N . THR A 1 95 ? 8.362 10.313 -10.517 1.00 83.62 95 THR A N 1
ATOM 787 C CA . THR A 1 95 ? 8.526 11.681 -11.037 1.00 83.62 95 THR A CA 1
ATOM 788 C C . THR A 1 95 ? 7.453 12.627 -10.502 1.00 83.62 95 THR A C 1
ATOM 790 O O . THR A 1 95 ? 7.736 13.790 -10.194 1.00 83.62 95 THR A O 1
ATOM 793 N N . ASN A 1 96 ? 6.239 12.128 -10.309 1.00 84.19 96 ASN A N 1
ATOM 794 C CA . ASN A 1 96 ? 5.132 12.796 -9.646 1.00 84.19 96 ASN A CA 1
ATOM 795 C C . ASN A 1 96 ? 4.324 11.768 -8.835 1.00 84.19 96 ASN A C 1
ATOM 797 O O . ASN A 1 96 ? 3.235 11.380 -9.257 1.00 84.19 96 ASN A O 1
ATOM 801 N N . PRO A 1 97 ? 4.845 11.329 -7.674 1.00 83.06 97 PRO A N 1
ATOM 802 C CA . PRO A 1 97 ? 4.183 10.311 -6.881 1.00 83.06 97 PRO A CA 1
ATOM 803 C C . PRO A 1 97 ? 2.843 10.831 -6.375 1.00 83.06 97 PRO A C 1
ATOM 805 O O . PRO A 1 97 ? 2.790 11.848 -5.669 1.00 83.06 97 PRO A O 1
ATOM 808 N N . ASP A 1 98 ? 1.772 10.138 -6.747 1.00 80.25 98 ASP A N 1
ATOM 809 C CA . ASP A 1 98 ? 0.447 10.383 -6.213 1.00 80.25 98 ASP A CA 1
ATOM 810 C C . ASP A 1 98 ? 0.289 9.623 -4.898 1.00 80.25 98 ASP A C 1
ATOM 812 O O . ASP A 1 98 ? 0.160 8.404 -4.853 1.00 80.25 98 ASP A O 1
ATOM 816 N N . LEU A 1 99 ? 0.416 10.368 -3.803 1.00 74.94 99 LEU A N 1
ATOM 817 C CA . LEU A 1 99 ? 0.314 9.854 -2.437 1.00 74.94 99 LEU A CA 1
ATOM 818 C C . LEU A 1 99 ? -0.675 10.646 -1.588 1.00 74.94 99 LEU A C 1
ATOM 820 O O . LEU A 1 99 ? -0.716 10.460 -0.366 1.00 74.94 99 LEU A O 1
ATOM 824 N N . LEU A 1 100 ? -1.424 11.550 -2.228 1.00 65.31 100 LEU A N 1
ATOM 825 C CA . LEU A 1 100 ? -2.373 12.449 -1.586 1.00 65.31 100 LEU A CA 1
ATOM 826 C C . LEU A 1 100 ? -3.713 11.727 -1.434 1.00 65.31 100 LEU A C 1
ATOM 828 O O . LEU A 1 100 ? -4.671 11.949 -2.173 1.00 65.31 100 LEU A O 1
ATOM 832 N N . PHE A 1 101 ? -3.770 10.853 -0.432 1.00 61.53 101 PHE A N 1
ATOM 833 C CA . PHE A 1 101 ? -4.995 10.153 -0.052 1.00 61.53 101 PHE A CA 1
ATOM 834 C C . PHE A 1 101 ? -5.776 10.868 1.059 1.00 61.53 101 PHE A C 1
ATOM 836 O O . PHE A 1 101 ? -6.866 10.433 1.410 1.00 61.53 101 PHE A O 1
ATOM 843 N N . ASP A 1 102 ? -5.270 12.001 1.545 1.00 61.41 102 ASP A N 1
ATOM 844 C CA . ASP A 1 102 ? -5.788 12.642 2.758 1.00 61.41 102 ASP A CA 1
ATOM 845 C C . ASP A 1 102 ? -6.740 13.815 2.435 1.00 61.41 102 ASP A C 1
ATOM 847 O O . ASP A 1 102 ? -7.531 14.236 3.276 1.00 61.41 102 ASP A O 1
ATOM 851 N N . SER A 1 103 ? -6.715 14.343 1.202 1.00 56.97 103 SER A N 1
ATOM 852 C CA . SER A 1 103 ? -7.548 15.484 0.790 1.00 56.97 103 SER A CA 1
ATOM 853 C C . SER A 1 103 ? -8.923 15.035 0.287 1.00 56.97 103 SER A C 1
ATOM 855 O O . SER A 1 103 ? -9.007 14.394 -0.764 1.00 56.97 103 SER A O 1
ATOM 857 N N . ARG A 1 104 ? -10.008 15.386 0.996 1.00 55.94 104 ARG A N 1
ATOM 858 C CA . ARG A 1 104 ? -11.399 15.113 0.574 1.00 55.94 104 ARG A CA 1
ATOM 859 C C . ARG A 1 104 ? -11.668 15.621 -0.845 1.00 55.94 104 ARG A C 1
ATOM 861 O O . ARG A 1 104 ? -11.413 16.785 -1.135 1.00 55.94 104 ARG A O 1
ATOM 868 N N . ASN A 1 105 ? -12.312 14.792 -1.664 1.00 51.16 105 ASN A N 1
ATOM 869 C CA . ASN A 1 105 ? -13.032 15.262 -2.850 1.00 51.16 105 ASN A CA 1
ATOM 870 C C . ASN A 1 105 ? -14.528 15.385 -2.509 1.00 51.16 105 ASN A C 1
ATOM 872 O O . ASN A 1 105 ? -15.356 14.640 -3.025 1.00 51.16 105 ASN A O 1
ATOM 876 N N . GLY A 1 106 ? -14.863 16.303 -1.596 1.00 55.62 106 GLY A N 1
ATOM 877 C CA . GLY A 1 106 ? -16.252 16.601 -1.221 1.00 55.62 106 GLY A CA 1
ATOM 878 C C . GLY A 1 106 ? -17.039 15.418 -0.633 1.00 55.62 106 GLY A C 1
ATOM 879 O O . GLY A 1 106 ? -16.467 14.458 -0.125 1.00 55.62 106 GLY A O 1
ATOM 880 N N . GLU A 1 107 ? -18.369 15.512 -0.691 1.00 54.09 107 GLU A N 1
ATOM 881 C CA . GLU A 1 107 ? -19.333 14.578 -0.074 1.00 54.09 107 GLU A CA 1
ATOM 882 C C . GLU A 1 107 ? -19.460 13.213 -0.786 1.00 54.09 107 GLU A C 1
ATOM 884 O O . GLU A 1 107 ? -20.197 12.348 -0.325 1.00 54.09 107 GLU A O 1
ATOM 889 N N . LYS A 1 108 ? -18.745 12.991 -1.899 1.00 59.41 108 LYS A N 1
ATOM 890 C CA . LYS A 1 108 ? -18.860 11.790 -2.752 1.00 59.41 108 LYS A CA 1
ATOM 891 C C . LYS A 1 108 ? -17.554 10.993 -2.835 1.00 59.41 108 LYS A C 1
ATOM 893 O O . LYS A 1 108 ? -17.148 10.568 -3.917 1.00 59.41 108 LYS A O 1
ATOM 898 N N . ASP A 1 109 ? -16.850 10.834 -1.717 1.00 64.31 109 ASP A N 1
ATOM 899 C CA . ASP A 1 109 ? -15.632 10.021 -1.701 1.00 64.31 109 ASP A CA 1
ATOM 900 C C . ASP A 1 109 ? -15.985 8.530 -1.622 1.00 64.31 109 ASP A C 1
ATOM 902 O O . ASP A 1 109 ? -16.450 8.051 -0.594 1.00 64.31 109 ASP A O 1
ATOM 906 N N . ASN A 1 110 ? -15.759 7.795 -2.712 1.00 66.81 110 ASN A N 1
ATOM 907 C CA . ASN A 1 110 ? -16.030 6.355 -2.788 1.00 66.81 110 ASN A CA 1
ATOM 908 C C . ASN A 1 110 ? -14.831 5.496 -2.352 1.00 66.81 110 ASN A C 1
ATOM 910 O O . ASN A 1 110 ? -14.877 4.273 -2.456 1.00 66.81 110 ASN A O 1
ATOM 914 N N . ARG A 1 111 ? -13.739 6.108 -1.872 1.00 82.94 111 ARG A N 1
ATOM 915 C CA . ARG A 1 111 ? -12.574 5.363 -1.380 1.00 82.94 111 ARG A CA 1
ATOM 916 C C . ARG A 1 111 ? -12.803 4.939 0.063 1.00 82.94 111 ARG A C 1
ATOM 918 O O . ARG A 1 111 ? -12.705 5.745 0.991 1.00 82.94 111 ARG A O 1
ATOM 925 N N . TYR A 1 112 ? -13.052 3.647 0.255 1.00 87.00 112 TYR A N 1
ATOM 926 C CA . TYR A 1 112 ? -13.402 3.070 1.555 1.00 87.00 112 TYR A CA 1
ATOM 927 C C . TYR A 1 112 ? -12.354 3.302 2.648 1.00 87.00 112 TYR A C 1
ATOM 929 O O . TYR A 1 112 ? -12.726 3.491 3.802 1.00 87.00 112 TYR A O 1
ATOM 937 N N . ALA A 1 113 ? -11.066 3.393 2.300 1.00 88.69 113 ALA A N 1
ATOM 938 C CA . ALA A 1 113 ? -10.014 3.712 3.266 1.00 88.69 113 ALA A CA 1
ATOM 939 C C . ALA A 1 113 ? -10.214 5.094 3.909 1.00 88.69 113 ALA A C 1
ATOM 941 O O . ALA A 1 113 ? -10.042 5.266 5.113 1.00 88.69 113 ALA A O 1
ATOM 942 N N . ARG A 1 114 ? -10.643 6.080 3.115 1.00 86.06 114 ARG A N 1
ATOM 943 C CA . ARG A 1 114 ? -10.943 7.428 3.605 1.00 86.06 114 ARG A CA 1
ATOM 944 C C . ARG A 1 114 ? -12.240 7.453 4.399 1.00 86.06 114 ARG A C 1
ATOM 946 O O . ARG A 1 114 ? -12.315 8.160 5.394 1.00 86.06 114 ARG A O 1
ATOM 953 N N . ILE A 1 115 ? -13.251 6.694 3.975 1.00 85.31 115 ILE A N 1
ATOM 954 C CA . ILE A 1 115 ? -14.501 6.545 4.736 1.00 85.31 115 ILE A CA 1
ATOM 955 C C . ILE A 1 115 ? -14.195 5.981 6.131 1.00 85.31 115 ILE A C 1
ATOM 957 O O . ILE A 1 115 ? -14.632 6.548 7.128 1.00 85.31 115 ILE A O 1
ATOM 961 N N . PHE A 1 116 ? -13.384 4.923 6.203 1.00 87.50 116 PHE A N 1
ATOM 962 C CA . PHE A 1 116 ? -12.964 4.298 7.457 1.00 87.50 116 PHE A CA 1
ATOM 963 C C . PHE A 1 116 ? -12.227 5.271 8.394 1.00 87.50 116 PHE A C 1
ATOM 965 O O . PHE A 1 116 ? -12.555 5.346 9.578 1.00 87.50 116 PHE A O 1
ATOM 972 N N . LEU A 1 117 ? -11.278 6.051 7.864 1.00 86.44 117 LEU A N 1
ATOM 973 C CA . LEU A 1 117 ? -10.451 6.972 8.659 1.00 86.44 117 LEU A CA 1
ATOM 974 C C . LEU A 1 117 ? -11.131 8.302 9.000 1.00 86.44 117 LEU A C 1
ATOM 976 O O . LEU A 1 117 ? -10.675 9.012 9.888 1.00 86.44 117 LEU A O 1
ATOM 980 N N . ASN A 1 118 ? -12.218 8.655 8.312 1.00 78.81 118 ASN A N 1
ATOM 981 C CA . ASN A 1 118 ? -13.014 9.840 8.638 1.00 78.81 118 ASN A CA 1
ATOM 982 C C . ASN A 1 118 ? -14.109 9.561 9.677 1.00 78.81 118 ASN A C 1
ATOM 984 O O . ASN A 1 118 ? -14.698 10.508 10.199 1.00 78.81 118 ASN A O 1
ATOM 988 N N . ASN A 1 119 ? -14.412 8.292 9.954 1.00 69.50 119 ASN A N 1
ATOM 989 C CA . ASN A 1 119 ? -15.314 7.922 11.038 1.00 69.50 119 ASN A CA 1
ATOM 990 C C . ASN A 1 119 ? -14.569 7.999 12.385 1.00 69.50 119 ASN A C 1
ATOM 992 O O . ASN A 1 119 ? -13.352 7.819 12.402 1.00 69.50 119 ASN A O 1
ATOM 996 N N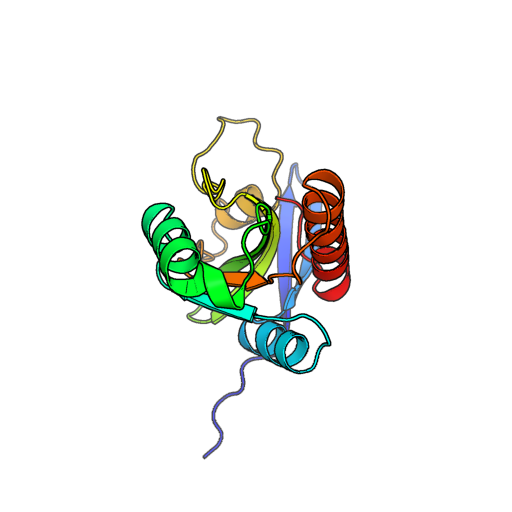 . PRO A 1 120 ? -15.253 8.236 13.521 1.00 64.56 120 PRO A N 1
ATOM 997 C CA . PRO A 1 120 ? -14.643 8.338 14.850 1.00 64.56 120 PRO A CA 1
ATOM 998 C C . PRO A 1 120 ? -14.186 6.967 15.392 1.00 64.56 120 PRO A C 1
ATOM 1000 O O . PRO A 1 120 ? -14.571 6.537 16.474 1.00 64.56 120 PRO A O 1
ATOM 1003 N N . SER A 1 121 ? -13.352 6.268 14.624 1.00 64.50 121 SER A N 1
ATOM 1004 C CA . SER A 1 121 ? -12.743 4.973 14.935 1.00 64.50 121 SER A CA 1
ATOM 1005 C C . SER A 1 121 ? -11.492 5.101 15.813 1.00 64.50 121 SER A C 1
ATOM 1007 O O . SER A 1 121 ? -10.943 4.092 16.248 1.00 64.50 121 SER A O 1
ATOM 1009 N N . GLY A 1 122 ? -11.016 6.331 16.056 1.00 79.75 122 GLY A N 1
ATOM 1010 C CA . GLY A 1 122 ? -9.718 6.588 16.690 1.00 79.75 122 GLY A CA 1
ATOM 1011 C C . GLY A 1 122 ? -8.526 6.207 15.804 1.00 79.75 122 GLY A C 1
ATOM 1012 O O . GLY A 1 122 ? -7.397 6.181 16.291 1.00 79.75 122 GLY A O 1
ATOM 1013 N N . ALA A 1 123 ? -8.774 5.893 14.527 1.00 88.25 123 ALA A N 1
ATOM 1014 C CA . ALA A 1 123 ? -7.748 5.582 13.548 1.00 88.25 123 ALA A CA 1
ATOM 1015 C C . ALA A 1 123 ? -7.336 6.832 12.762 1.00 88.25 123 ALA A C 1
ATOM 1017 O O . ALA A 1 123 ? -8.177 7.623 12.343 1.00 88.25 123 ALA A O 1
ATOM 1018 N N . GLU A 1 124 ? -6.039 6.980 12.514 1.00 90.25 124 GLU A N 1
ATOM 1019 C CA . GLU A 1 124 ? -5.477 8.094 11.746 1.00 90.25 124 GLU A CA 1
ATOM 1020 C C . GLU A 1 124 ? -4.536 7.598 10.650 1.00 90.25 124 GLU A C 1
ATOM 1022 O O . GLU A 1 124 ? -3.971 6.506 10.740 1.00 90.25 124 GLU A O 1
ATOM 1027 N N . TRP A 1 125 ? -4.345 8.390 9.594 1.00 91.75 125 TRP A N 1
ATOM 1028 C CA . TRP A 1 125 ? -3.361 8.058 8.567 1.00 91.75 125 TRP A CA 1
ATOM 1029 C C . TRP A 1 125 ? -1.960 7.964 9.177 1.00 91.75 125 TRP A C 1
ATOM 1031 O O . TRP A 1 125 ? -1.484 8.885 9.835 1.00 91.75 125 TRP A O 1
ATOM 1041 N N . SER A 1 126 ? -1.263 6.861 8.906 1.00 92.38 126 SER A N 1
ATOM 1042 C CA . SER A 1 126 ? 0.147 6.750 9.255 1.00 92.38 126 SER A CA 1
ATOM 1043 C C . SER A 1 126 ? 0.977 7.591 8.291 1.00 92.38 126 SER A C 1
ATOM 1045 O O . SER A 1 126 ? 0.868 7.455 7.071 1.00 92.38 126 SER A O 1
ATOM 1047 N N . GLU A 1 127 ? 1.904 8.386 8.821 1.00 90.94 127 GLU A N 1
ATOM 1048 C CA . GLU A 1 127 ? 2.888 9.106 8.001 1.00 90.94 127 GLU A CA 1
ATOM 1049 C C . GLU A 1 127 ? 3.926 8.166 7.344 1.00 90.94 127 GLU A C 1
ATOM 1051 O O . GLU A 1 127 ? 4.808 8.610 6.600 1.00 90.94 127 GLU A O 1
ATOM 1056 N N . THR A 1 128 ? 3.868 6.866 7.649 1.00 94.12 128 THR A N 1
ATOM 1057 C CA . THR A 1 128 ? 4.775 5.843 7.126 1.00 94.12 128 THR A CA 1
ATOM 1058 C C . THR A 1 128 ? 4.148 5.100 5.955 1.00 94.12 128 THR A C 1
ATOM 1060 O O . THR A 1 128 ? 3.007 4.650 6.031 1.00 94.12 128 THR A O 1
ATOM 1063 N N . ILE A 1 129 ? 4.934 4.893 4.899 1.00 95.06 129 ILE A N 1
ATOM 1064 C CA . ILE A 1 129 ? 4.599 3.981 3.800 1.00 95.06 129 ILE A CA 1
ATOM 1065 C C . ILE A 1 129 ? 5.651 2.883 3.674 1.00 95.06 129 ILE A C 1
ATOM 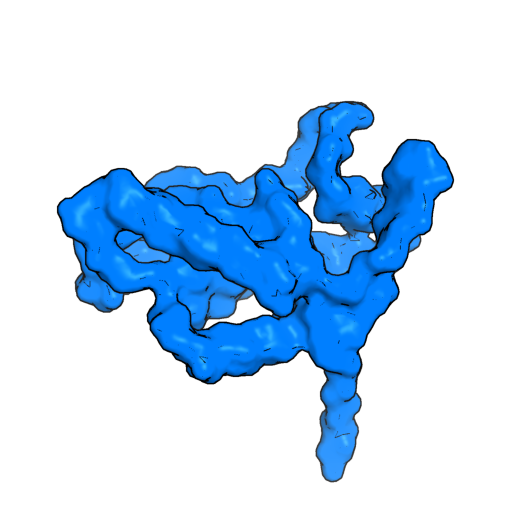1067 O O . ILE A 1 129 ? 6.788 3.024 4.134 1.00 95.06 129 ILE A O 1
ATOM 1071 N N . VAL A 1 130 ? 5.279 1.805 2.996 1.00 96.56 130 VAL A N 1
ATOM 1072 C CA . VAL A 1 130 ? 6.215 0.782 2.528 1.00 96.56 130 VAL A CA 1
ATOM 1073 C C . VAL A 1 130 ? 6.194 0.801 1.012 1.00 96.56 130 VAL A C 1
ATOM 1075 O O . VAL A 1 130 ? 5.143 0.608 0.420 1.00 96.56 130 VAL A O 1
ATOM 1078 N N . ILE A 1 131 ? 7.340 1.052 0.391 1.00 94.75 131 ILE A N 1
ATOM 1079 C CA . ILE A 1 131 ? 7.543 0.977 -1.055 1.00 94.75 131 ILE A CA 1
ATOM 1080 C C . ILE A 1 131 ? 8.052 -0.425 -1.388 1.00 94.75 131 ILE A C 1
ATOM 1082 O O . ILE A 1 131 ? 8.947 -0.940 -0.717 1.00 94.75 131 ILE A O 1
ATOM 1086 N N . VAL A 1 132 ? 7.494 -1.026 -2.432 1.00 94.31 132 VAL A N 1
ATOM 1087 C CA . VAL A 1 132 ? 7.925 -2.301 -2.999 1.00 94.31 132 VAL A CA 1
ATOM 1088 C C . VAL A 1 132 ? 8.330 -2.043 -4.444 1.00 94.31 132 VAL A C 1
ATOM 1090 O O . VAL A 1 132 ? 7.500 -1.686 -5.280 1.00 94.31 132 VAL A O 1
ATOM 1093 N N . ASN A 1 133 ? 9.623 -2.184 -4.717 1.00 91.56 133 ASN A N 1
ATOM 1094 C CA . ASN A 1 133 ? 10.169 -2.013 -6.056 1.00 91.56 133 ASN A CA 1
ATOM 1095 C C . ASN A 1 133 ? 10.186 -3.349 -6.810 1.00 91.56 133 ASN A C 1
ATOM 1097 O O . ASN A 1 133 ? 10.162 -4.428 -6.218 1.00 91.56 133 ASN A O 1
ATOM 1101 N N . HIS A 1 134 ? 10.285 -3.268 -8.131 1.00 89.00 134 HIS A N 1
ATOM 1102 C CA . HIS A 1 134 ? 10.618 -4.402 -8.988 1.00 89.00 134 HIS A CA 1
ATOM 1103 C C . HIS A 1 134 ? 11.992 -4.200 -9.630 1.00 89.00 134 HIS A C 1
ATOM 1105 O O . HIS A 1 134 ? 12.624 -3.147 -9.509 1.00 89.00 134 HIS A O 1
ATOM 1111 N N . GLU A 1 135 ? 12.467 -5.245 -10.298 1.00 85.94 135 GLU A N 1
ATOM 1112 C CA . GLU A 1 135 ? 13.650 -5.164 -11.148 1.00 85.94 135 GLU A CA 1
ATOM 1113 C C . GLU A 1 135 ? 13.424 -4.226 -12.335 1.00 85.94 135 GLU A C 1
ATOM 1115 O O . GLU A 1 135 ? 12.287 -3.915 -12.698 1.00 85.94 135 GLU A O 1
ATOM 1120 N N . SER A 1 136 ? 14.529 -3.792 -12.937 1.00 84.00 136 SER A N 1
ATOM 1121 C CA . SER A 1 136 ? 14.500 -2.948 -14.122 1.00 84.00 136 SER A CA 1
ATOM 1122 C C . SER A 1 136 ? 13.762 -3.621 -15.267 1.00 84.00 136 SER A C 1
ATOM 1124 O O . SER A 1 136 ? 14.035 -4.767 -15.622 1.00 84.00 136 SER A O 1
ATOM 1126 N N . SER A 1 137 ? 12.850 -2.870 -15.872 1.00 86.31 137 SER A N 1
ATOM 1127 C CA . SER A 1 137 ? 12.056 -3.344 -16.999 1.00 86.31 137 SER A CA 1
ATOM 1128 C C . SER A 1 137 ? 12.633 -2.894 -18.343 1.00 86.31 137 SER A C 1
ATOM 1130 O O . SER A 1 137 ? 13.244 -1.830 -18.467 1.00 86.31 137 SER A O 1
ATOM 1132 N N . ALA A 1 138 ? 12.403 -3.704 -19.380 1.00 87.38 138 ALA A N 1
ATOM 1133 C CA . ALA A 1 138 ? 12.872 -3.436 -20.743 1.00 87.38 138 ALA A CA 1
ATOM 1134 C C . ALA A 1 138 ? 12.129 -2.276 -21.436 1.00 87.38 138 ALA A C 1
ATOM 1136 O O . ALA A 1 138 ? 12.596 -1.750 -22.442 1.00 87.38 138 ALA A O 1
ATOM 1137 N N . SER A 1 139 ? 10.958 -1.889 -20.927 1.00 89.44 139 SER A N 1
ATOM 1138 C CA . SER A 1 139 ? 10.154 -0.781 -21.446 1.00 89.44 139 SER A CA 1
ATOM 1139 C C . SER A 1 139 ? 9.292 -0.176 -20.343 1.00 89.44 139 SER A C 1
ATOM 1141 O O . SER A 1 139 ? 9.012 -0.830 -19.342 1.00 89.44 139 SER A O 1
ATOM 1143 N N . GLU A 1 140 ? 8.801 1.042 -20.568 1.00 89.25 140 GLU A N 1
ATOM 1144 C CA . GLU A 1 140 ? 7.832 1.699 -19.683 1.00 89.25 140 GLU A CA 1
ATOM 1145 C C . GLU A 1 140 ? 6.543 0.888 -19.499 1.00 89.25 140 GLU A C 1
ATOM 1147 O O . GLU A 1 140 ? 5.985 0.843 -18.406 1.00 89.25 140 GLU A O 1
ATOM 1152 N N . TYR A 1 141 ? 6.072 0.226 -20.559 1.00 91.69 141 TYR A N 1
ATOM 1153 C CA . TYR A 1 141 ? 4.894 -0.628 -20.469 1.00 91.69 141 TYR A CA 1
ATOM 1154 C C . TYR A 1 141 ? 5.145 -1.810 -19.528 1.00 91.69 141 TYR A C 1
ATOM 1156 O O . TYR A 1 141 ? 4.344 -2.051 -18.628 1.00 91.69 141 TYR A O 1
ATOM 1164 N N . ALA A 1 142 ? 6.271 -2.511 -19.697 1.00 92.62 142 ALA A N 1
ATOM 1165 C CA . ALA A 1 142 ? 6.645 -3.622 -18.824 1.00 92.62 142 ALA A CA 1
ATOM 1166 C C . ALA A 1 142 ? 6.837 -3.165 -17.368 1.00 92.62 142 ALA A C 1
ATOM 1168 O O . ALA A 1 142 ? 6.377 -3.845 -16.457 1.00 92.62 142 ALA A O 1
ATOM 1169 N N . ASP A 1 143 ? 7.422 -1.983 -17.169 1.00 91.50 143 ASP A N 1
ATOM 1170 C CA . ASP A 1 143 ? 7.611 -1.348 -15.863 1.00 91.50 143 ASP A CA 1
ATOM 1171 C C . ASP A 1 143 ? 6.279 -1.113 -15.141 1.00 91.50 143 ASP A C 1
ATOM 1173 O O . ASP A 1 143 ? 6.052 -1.557 -14.015 1.00 91.50 143 ASP A O 1
ATOM 1177 N N . ASN A 1 144 ? 5.334 -0.497 -15.852 1.00 93.12 144 ASN A N 1
ATOM 1178 C CA . ASN A 1 144 ? 3.995 -0.242 -15.347 1.00 93.12 144 ASN A CA 1
ATOM 1179 C C . ASN A 1 144 ? 3.237 -1.543 -15.028 1.00 93.12 144 ASN A C 1
ATOM 1181 O O . ASN A 1 144 ? 2.568 -1.629 -13.997 1.00 93.12 144 ASN A O 1
ATOM 1185 N N . GLN A 1 145 ? 3.346 -2.559 -15.894 1.00 95.06 145 GLN A N 1
ATOM 1186 C CA . GLN A 1 145 ? 2.708 -3.863 -15.682 1.00 95.06 145 GLN A CA 1
ATOM 1187 C C . GLN A 1 145 ? 3.319 -4.621 -14.498 1.00 95.06 145 GLN A C 1
ATOM 1189 O O . GLN A 1 145 ? 2.582 -5.235 -13.731 1.00 95.06 145 GLN A O 1
ATOM 1194 N N . ALA A 1 146 ? 4.637 -4.548 -14.301 1.00 93.50 146 ALA A N 1
ATOM 1195 C CA . ALA A 1 146 ? 5.307 -5.173 -13.165 1.00 93.50 146 ALA A CA 1
ATOM 1196 C C . ALA A 1 146 ? 4.826 -4.575 -11.834 1.00 93.50 146 ALA A C 1
ATOM 1198 O O . ALA A 1 146 ? 4.429 -5.312 -10.929 1.00 93.50 146 ALA A O 1
ATOM 1199 N N . ALA A 1 147 ? 4.780 -3.246 -11.729 1.00 94.25 147 ALA A N 1
ATOM 1200 C CA . ALA A 1 147 ? 4.248 -2.581 -10.543 1.00 94.25 147 ALA A CA 1
ATOM 1201 C C . ALA A 1 147 ? 2.744 -2.862 -10.329 1.00 94.25 147 ALA A C 1
ATOM 1203 O O . ALA A 1 147 ? 2.305 -3.009 -9.187 1.00 94.25 147 ALA A O 1
ATOM 1204 N N . LEU A 1 148 ? 1.952 -2.991 -11.403 1.00 95.75 148 LEU A N 1
ATOM 1205 C CA . LEU A 1 148 ? 0.519 -3.310 -11.310 1.00 95.75 148 LEU A CA 1
ATOM 1206 C C . LEU A 1 148 ? 0.301 -4.747 -10.824 1.00 95.75 148 LEU A C 1
ATOM 1208 O O . LEU A 1 148 ? -0.578 -5.022 -10.009 1.00 95.75 148 LEU A O 1
ATOM 1212 N N . PHE A 1 149 ? 1.131 -5.674 -11.296 1.00 96.12 149 PHE A N 1
ATOM 1213 C CA . PHE A 1 149 ? 1.096 -7.056 -10.843 1.00 96.12 149 PHE A CA 1
ATOM 1214 C C . PHE A 1 149 ? 1.419 -7.164 -9.347 1.00 96.12 149 PHE A C 1
ATOM 1216 O O . PHE A 1 149 ? 0.724 -7.871 -8.614 1.00 96.12 149 PHE A O 1
ATOM 1223 N N . ILE A 1 150 ? 2.422 -6.415 -8.873 1.00 95.88 150 ILE A N 1
ATOM 1224 C CA . ILE A 1 150 ? 2.761 -6.348 -7.446 1.00 95.88 150 ILE A CA 1
ATOM 1225 C C . ILE A 1 150 ? 1.615 -5.723 -6.643 1.00 95.88 150 ILE A C 1
ATOM 1227 O O . ILE A 1 150 ? 1.230 -6.292 -5.628 1.00 95.88 150 ILE A O 1
ATOM 1231 N N . GLU A 1 151 ? 1.030 -4.612 -7.092 1.00 96.88 151 GLU A N 1
ATOM 1232 C CA . GLU A 1 151 ? -0.153 -3.994 -6.469 1.00 96.88 151 GLU A CA 1
ATOM 1233 C C . GLU A 1 151 ? -1.280 -5.014 -6.267 1.00 96.88 151 GLU A C 1
ATOM 1235 O O . GLU A 1 151 ? -1.690 -5.268 -5.132 1.00 96.88 151 GLU A O 1
ATOM 1240 N N . CYS A 1 152 ? -1.680 -5.696 -7.343 1.00 97.38 152 CYS A N 1
ATOM 1241 C CA . CYS A 1 152 ? -2.711 -6.731 -7.317 1.00 97.38 152 CYS A CA 1
ATOM 1242 C C . CYS A 1 152 ? -2.386 -7.878 -6.348 1.00 97.38 152 CYS A C 1
ATOM 1244 O O . CYS A 1 152 ? -3.290 -8.415 -5.695 1.00 97.38 152 CYS A O 1
ATOM 1246 N N . TYR A 1 153 ? -1.115 -8.282 -6.279 1.00 96.88 153 TYR A N 1
ATOM 1247 C CA . TYR A 1 153 ? -0.648 -9.308 -5.352 1.00 96.88 153 TYR A CA 1
ATOM 1248 C C . TYR A 1 153 ? -0.752 -8.836 -3.898 1.00 96.88 153 TYR A C 1
ATOM 1250 O O . TYR A 1 153 ? -1.287 -9.568 -3.068 1.00 96.88 153 TYR A O 1
ATOM 1258 N N . LEU A 1 154 ? -0.295 -7.619 -3.582 1.00 97.12 154 LEU A N 1
ATOM 1259 C CA . LEU A 1 154 ? -0.318 -7.073 -2.221 1.00 97.12 154 LEU A CA 1
ATOM 1260 C C . LEU A 1 154 ? -1.745 -6.875 -1.704 1.00 97.12 154 LEU A C 1
ATOM 1262 O O . LEU A 1 154 ? -2.026 -7.251 -0.566 1.00 97.12 154 LEU A O 1
ATOM 1266 N N . GLN A 1 155 ? -2.644 -6.354 -2.544 1.00 97.25 155 GLN A N 1
ATOM 1267 C CA . GLN A 1 155 ? -4.065 -6.196 -2.216 1.00 97.25 155 GLN A CA 1
ATOM 1268 C C . GLN A 1 155 ? -4.696 -7.523 -1.793 1.00 97.25 155 GLN A C 1
ATOM 1270 O O . GLN A 1 155 ? -5.325 -7.609 -0.743 1.00 97.25 155 GLN A O 1
ATOM 1275 N N . ARG A 1 156 ? -4.444 -8.594 -2.554 1.00 96.56 156 ARG A N 1
ATOM 1276 C CA . ARG A 1 156 ? -4.979 -9.932 -2.260 1.00 96.56 156 ARG A CA 1
ATOM 1277 C C . ARG A 1 156 ? -4.288 -10.598 -1.073 1.00 96.56 156 ARG A C 1
ATOM 1279 O O . ARG A 1 156 ? -4.951 -11.192 -0.232 1.00 96.56 156 ARG A O 1
ATOM 1286 N N . LYS A 1 157 ? -2.958 -10.511 -0.997 1.00 95.88 157 LYS A N 1
ATOM 1287 C CA . LYS A 1 157 ? -2.148 -11.173 0.038 1.00 95.88 157 LYS A CA 1
ATOM 1288 C C . LYS A 1 157 ? -2.387 -10.582 1.429 1.00 95.88 157 LYS A C 1
ATOM 1290 O O . LYS A 1 157 ? -2.325 -11.328 2.402 1.00 95.88 157 LYS A O 1
ATOM 1295 N N . PHE A 1 158 ? -2.638 -9.276 1.519 1.00 96.62 158 PHE A N 1
ATOM 1296 C CA . PHE A 1 158 ? -2.777 -8.556 2.789 1.00 96.62 158 PHE A CA 1
ATOM 1297 C C . PHE A 1 158 ? -4.154 -7.908 2.988 1.00 96.62 158 PHE A C 1
ATOM 1299 O O . PHE A 1 158 ? -4.306 -7.093 3.896 1.00 96.62 158 PHE A O 1
ATOM 1306 N N . ASN A 1 159 ? -5.147 -8.275 2.170 1.00 96.25 159 ASN A N 1
ATOM 1307 C CA . ASN A 1 159 ? -6.519 -7.761 2.237 1.00 96.25 159 ASN A CA 1
ATOM 1308 C C . ASN A 1 159 ? -6.598 -6.217 2.204 1.00 96.25 159 ASN A C 1
ATOM 1310 O O . ASN A 1 159 ? -7.334 -5.593 2.969 1.00 96.25 159 ASN A O 1
ATOM 1314 N N . LEU A 1 160 ? -5.780 -5.591 1.354 1.00 96.38 160 LEU A N 1
ATOM 1315 C CA . LEU A 1 160 ? -5.707 -4.134 1.226 1.00 96.38 160 LEU A CA 1
ATOM 1316 C C . LEU A 1 160 ? -6.734 -3.647 0.204 1.00 96.38 160 LEU A C 1
ATOM 1318 O O . LEU A 1 160 ? -6.978 -4.306 -0.804 1.00 96.38 160 LEU A O 1
ATOM 1322 N N . LEU A 1 161 ? -7.289 -2.469 0.460 1.00 93.81 161 LEU A N 1
ATOM 1323 C CA . LEU A 1 161 ? -8.169 -1.756 -0.452 1.00 93.81 161 LEU A CA 1
ATOM 1324 C C . LEU A 1 161 ? -7.377 -1.170 -1.631 1.00 93.81 161 LEU A C 1
ATOM 1326 O O . LEU A 1 161 ? -6.163 -0.944 -1.545 1.00 93.81 161 LEU A O 1
ATOM 1330 N N . ASP A 1 162 ? -8.098 -0.884 -2.709 1.00 87.94 162 ASP A N 1
ATOM 1331 C CA . ASP A 1 162 ? -7.586 -0.141 -3.857 1.00 87.94 162 ASP A CA 1
ATOM 1332 C C . ASP A 1 162 ? -7.284 1.323 -3.481 1.00 87.94 162 ASP A C 1
ATOM 1334 O O . ASP A 1 162 ? -7.907 1.884 -2.568 1.00 87.94 162 ASP A O 1
ATOM 1338 N N . SER A 1 163 ? -6.311 1.934 -4.169 1.00 77.56 163 SER A N 1
ATOM 1339 C CA . SER A 1 163 ? -5.921 3.340 -3.962 1.00 77.56 163 SER A CA 1
ATOM 1340 C C . SER A 1 163 ? -6.848 4.337 -4.646 1.00 77.56 163 SER A C 1
ATOM 1342 O O . SER A 1 163 ? -7.142 4.105 -5.838 1.00 77.56 163 SER A O 1
#

Foldseek 3Di:
DDDCPDDQWDWDWQDDPNDTDIFIWGFPVNVVVVCVVDPFPDKDKDALDDLVVLLVVCVVCCVVQDVAQFKWKKWWWKDAPRTTTTAEIEMAGSVGGDPPPADDPPPDDPFRVNSRQPPPPNIGTGSMMIITGHHHDPDNVRSRVVRVVVSVVCCVVGVYGYD

Organism: NCBI:txid39485

Sequence (163 aa):
MNKNVGADKDKFTISCYGIELPFEWYSMEYILKELRNSKLKNVVKMEKATKAKIKKYYKENKENLGENNRFFTYIKFFNVNGKNYGIVAGKTNYTNPDLLFDSRNGEKDNRYARIFLNNPSGAEWSETIVIVNHESSASEYADNQAALFIECYLQRKFNLLDS

pLDDT: mean 85.63, std 13.66, range [32.56, 97.94]